Protein AF-A0A925M0Z6-F1 (afdb_monomer_lite)

Structure (mmCIF, N/CA/C/O backbone):
data_AF-A0A925M0Z6-F1
#
_entry.id   AF-A0A925M0Z6-F1
#
loop_
_atom_site.group_PDB
_atom_site.id
_atom_site.type_symbol
_atom_site.label_atom_id
_atom_site.label_alt_id
_atom_site.label_comp_id
_atom_site.label_asym_id
_atom_site.label_entity_id
_atom_site.label_seq_id
_atom_site.pdbx_PDB_ins_code
_atom_site.Cartn_x
_atom_site.Cartn_y
_atom_site.Cartn_z
_atom_site.occupancy
_atom_site.B_iso_or_equiv
_atom_site.auth_seq_id
_atom_site.auth_comp_id
_atom_site.auth_asym_id
_atom_site.auth_atom_id
_atom_site.pdbx_PDB_model_num
ATOM 1 N N . MET A 1 1 ? -8.861 -13.222 1.397 1.00 69.50 1 MET A N 1
ATOM 2 C CA . MET A 1 1 ? -9.037 -12.700 2.773 1.00 69.50 1 MET A CA 1
ATOM 3 C C . MET A 1 1 ? -7.694 -12.679 3.512 1.00 69.50 1 MET A C 1
ATOM 5 O O . MET A 1 1 ? -6.908 -13.596 3.320 1.00 69.50 1 MET A O 1
ATOM 9 N N . ILE A 1 2 ? -7.415 -11.657 4.331 1.00 80.75 2 ILE A N 1
ATOM 10 C CA . ILE A 1 2 ? -6.129 -11.448 5.047 1.00 80.75 2 ILE A CA 1
ATOM 11 C C . ILE A 1 2 ? -6.118 -12.039 6.473 1.00 80.75 2 ILE A C 1
ATOM 13 O O . ILE A 1 2 ? -5.752 -11.383 7.446 1.00 80.75 2 ILE A O 1
ATOM 17 N N . GLN A 1 3 ? -6.560 -13.289 6.610 1.00 81.50 3 GLN A N 1
ATOM 18 C CA . GLN A 1 3 ? -6.626 -13.973 7.907 1.00 81.50 3 GLN A CA 1
ATOM 19 C C . GLN A 1 3 ? -5.225 -14.274 8.478 1.00 81.50 3 GLN A C 1
ATOM 21 O O . GLN A 1 3 ? -4.309 -14.547 7.698 1.00 81.50 3 GLN A O 1
ATOM 26 N N . PRO A 1 4 ? -5.042 -14.247 9.818 1.00 85.06 4 PRO A N 1
ATOM 27 C CA . PRO A 1 4 ? -6.043 -13.978 10.866 1.00 85.06 4 PRO A CA 1
ATOM 28 C C . PRO A 1 4 ? -6.251 -12.486 11.209 1.00 85.06 4 PRO A C 1
ATOM 30 O O . PRO A 1 4 ? -7.050 -12.153 12.073 1.00 85.06 4 PRO A O 1
ATOM 33 N N . GLY A 1 5 ? -5.544 -11.5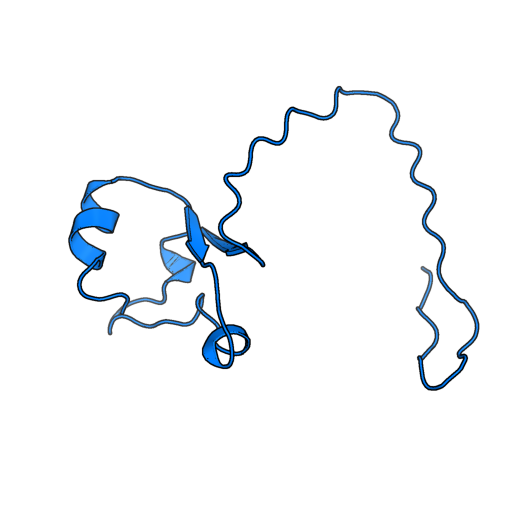57 10.559 1.00 85.38 5 GLY A N 1
ATOM 34 C CA . GLY A 1 5 ? -5.527 -10.137 10.953 1.00 85.38 5 GLY A CA 1
ATOM 35 C C . GLY A 1 5 ? -6.797 -9.331 10.643 1.00 85.38 5 GLY A C 1
ATOM 36 O O . GLY A 1 5 ? -6.853 -8.147 10.971 1.00 85.38 5 GLY A O 1
ATOM 37 N N . ALA A 1 6 ? -7.801 -9.933 10.001 1.00 85.25 6 ALA A N 1
ATOM 38 C CA . ALA A 1 6 ? -8.970 -9.219 9.489 1.00 85.2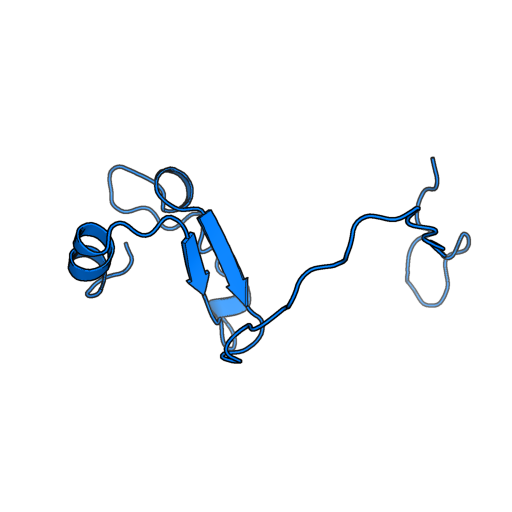5 6 ALA A CA 1
ATOM 39 C C . ALA A 1 6 ? -9.801 -8.543 10.594 1.00 85.25 6 ALA A C 1
ATOM 41 O O . ALA A 1 6 ? -10.215 -7.399 10.422 1.00 85.25 6 ALA A O 1
ATOM 42 N N . GLU A 1 7 ? -9.998 -9.202 11.740 1.00 87.06 7 GLU A N 1
ATOM 43 C CA . GLU A 1 7 ? -10.786 -8.645 12.851 1.00 87.06 7 GLU A CA 1
ATOM 44 C C . GLU A 1 7 ? -10.114 -7.418 13.473 1.00 87.06 7 GLU A C 1
ATOM 46 O O . GLU A 1 7 ? -10.755 -6.384 13.659 1.00 87.06 7 GLU A O 1
ATOM 51 N N . ALA A 1 8 ? -8.804 -7.494 13.722 1.00 88.06 8 ALA A N 1
ATOM 52 C CA . ALA A 1 8 ? -8.039 -6.373 14.263 1.00 88.06 8 ALA A CA 1
ATOM 53 C C . ALA A 1 8 ? -8.061 -5.165 13.311 1.00 88.06 8 ALA A C 1
ATOM 55 O O . ALA A 1 8 ? -8.206 -4.021 13.741 1.00 88.06 8 ALA A O 1
ATOM 56 N N . ILE A 1 9 ? -7.969 -5.418 12.003 1.00 87.62 9 ILE A N 1
ATOM 57 C CA . ILE A 1 9 ? -8.047 -4.380 10.972 1.00 87.62 9 ILE A CA 1
ATOM 58 C C . ILE A 1 9 ? -9.435 -3.732 10.954 1.00 87.62 9 ILE A C 1
ATOM 60 O O . ILE A 1 9 ? -9.522 -2.503 10.975 1.00 87.62 9 ILE A O 1
ATOM 64 N N . ALA A 1 10 ? -10.506 -4.527 10.990 1.00 85.62 10 ALA A N 1
ATOM 65 C CA . ALA A 1 10 ? -11.875 -4.022 11.040 1.00 85.62 10 ALA A CA 1
ATOM 66 C C . ALA A 1 10 ? -12.128 -3.135 12.276 1.00 85.62 10 ALA A C 1
ATOM 68 O O . ALA A 1 10 ? -12.754 -2.084 12.161 1.00 85.62 10 ALA A O 1
ATOM 69 N N . GLN A 1 11 ? -11.574 -3.506 13.434 1.00 88.94 11 GLN A N 1
ATOM 70 C CA . GLN A 1 11 ? -11.694 -2.744 14.686 1.00 88.94 11 GLN A CA 1
ATOM 71 C C . GLN A 1 11 ? -10.833 -1.470 14.721 1.00 88.94 11 GLN A C 1
ATOM 73 O O . GLN A 1 11 ? -11.103 -0.553 15.491 1.00 88.94 11 GLN A O 1
ATOM 78 N N . SER A 1 12 ? -9.788 -1.395 13.895 1.00 87.00 12 SER A N 1
ATOM 79 C CA . SER A 1 12 ? -8.818 -0.292 13.917 1.00 87.00 12 SER A CA 1
ATOM 80 C C . SER A 1 12 ? -9.247 0.966 13.146 1.00 87.00 12 SER A C 1
ATOM 82 O O . SER A 1 12 ? -8.538 1.971 13.186 1.00 87.00 12 SER A O 1
ATOM 84 N N . HIS A 1 13 ? -10.387 0.931 12.442 1.00 85.88 13 HIS A N 1
ATOM 85 C CA . HIS A 1 13 ? -10.932 2.053 11.655 1.00 85.88 13 HIS A CA 1
ATOM 86 C C . HIS A 1 13 ? -9.927 2.722 10.691 1.00 85.88 13 HIS A C 1
ATOM 88 O O . HIS A 1 13 ? -9.994 3.924 10.415 1.00 85.88 13 HIS A O 1
ATOM 94 N N . ILE A 1 14 ? -8.976 1.952 10.165 1.00 90.06 14 ILE A N 1
ATO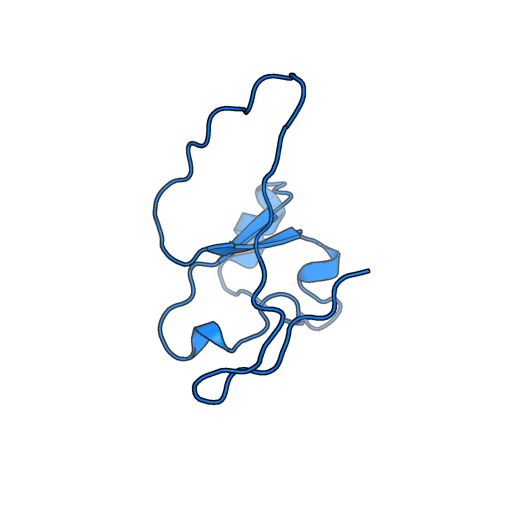M 95 C CA . ILE A 1 14 ? -7.958 2.450 9.239 1.00 90.06 14 ILE A CA 1
ATOM 96 C C . ILE A 1 14 ? -8.508 2.622 7.821 1.00 90.06 14 ILE A C 1
ATOM 98 O O . ILE A 1 14 ? -9.418 1.922 7.392 1.00 90.06 14 ILE A O 1
ATOM 102 N N . LYS A 1 15 ? -7.908 3.545 7.065 1.00 89.81 15 LYS A N 1
ATOM 103 C CA . LYS A 1 15 ? -8.300 3.848 5.675 1.00 89.81 15 LYS A CA 1
ATOM 104 C C . LYS A 1 15 ? -7.390 3.209 4.629 1.00 89.81 15 LYS A C 1
ATOM 106 O O . LYS A 1 15 ? -7.767 3.109 3.465 1.00 89.81 15 LYS A O 1
ATOM 111 N N . ALA A 1 16 ? -6.179 2.827 5.029 1.00 90.88 16 ALA A N 1
ATOM 112 C CA . ALA A 1 16 ? -5.158 2.327 4.123 1.00 90.88 16 ALA A CA 1
ATOM 113 C C . ALA A 1 16 ? -4.422 1.129 4.720 1.00 90.88 16 ALA A C 1
ATOM 115 O O . ALA A 1 16 ? -4.054 1.137 5.895 1.00 90.88 16 ALA A O 1
ATOM 116 N N . LEU A 1 17 ? -4.171 0.134 3.875 1.00 91.12 17 LEU A N 1
ATOM 117 C CA . LEU A 1 17 ? -3.362 -1.038 4.168 1.00 91.12 17 LEU A CA 1
ATOM 118 C C . LEU A 1 17 ? -2.060 -0.945 3.380 1.00 91.12 17 LEU A C 1
ATOM 120 O O . LEU A 1 17 ? -2.064 -0.885 2.148 1.00 91.12 17 LEU A O 1
ATOM 124 N N . VAL A 1 18 ? -0.940 -0.933 4.101 1.00 90.81 18 VAL A N 1
ATOM 125 C CA . VAL A 1 18 ? 0.397 -0.903 3.505 1.00 90.81 18 VAL A CA 1
ATOM 126 C C . VAL A 1 18 ? 0.974 -2.312 3.523 1.00 90.81 18 VAL A C 1
ATOM 128 O O . VAL A 1 18 ? 1.215 -2.877 4.587 1.00 90.81 18 VAL A O 1
ATOM 131 N N . PHE A 1 19 ? 1.234 -2.866 2.343 1.00 89.75 19 PHE A N 1
ATOM 132 C CA . PHE A 1 19 ? 1.856 -4.175 2.188 1.00 89.75 19 PHE A CA 1
ATOM 133 C C . PHE A 1 19 ? 3.337 -4.040 1.863 1.00 89.75 19 PHE A C 1
ATOM 135 O O . PHE A 1 19 ? 3.720 -3.337 0.928 1.00 89.75 19 PHE A O 1
ATOM 142 N N . VAL A 1 20 ? 4.168 -4.769 2.603 1.00 89.19 20 VAL A N 1
ATOM 143 C CA . VAL A 1 20 ? 5.585 -4.961 2.283 1.00 89.19 20 VAL A CA 1
ATOM 144 C C . VAL A 1 20 ? 5.739 -6.361 1.705 1.00 89.19 20 VAL A C 1
ATOM 146 O O . VAL A 1 20 ? 5.715 -7.350 2.434 1.00 89.19 20 VAL A O 1
ATOM 149 N N . LEU A 1 21 ? 5.848 -6.451 0.379 1.00 87.06 21 LEU A N 1
ATOM 150 C CA . LEU A 1 21 ? 5.847 -7.728 -0.337 1.00 87.06 21 LEU A CA 1
ATOM 151 C C . LEU A 1 21 ? 7.281 -8.206 -0.623 1.00 87.06 21 LEU A C 1
ATOM 153 O O . LEU A 1 21 ? 8.070 -7.536 -1.300 1.00 87.06 21 LEU A O 1
ATOM 157 N N . GLY A 1 22 ? 7.618 -9.390 -0.113 1.00 82.94 22 GLY A N 1
ATOM 158 C CA . GLY A 1 22 ? 8.882 -10.081 -0.378 1.00 82.94 22 GLY A CA 1
ATOM 159 C C . GLY A 1 22 ? 8.754 -11.135 -1.482 1.00 82.94 22 GLY A C 1
ATOM 160 O O . GLY A 1 22 ? 7.709 -11.767 -1.622 1.00 82.94 22 GLY A O 1
ATOM 161 N N . GLY A 1 23 ? 9.828 -11.344 -2.252 1.00 84.62 23 GLY A N 1
ATOM 162 C CA . GLY A 1 23 ? 9.940 -12.452 -3.212 1.00 84.62 23 GLY A CA 1
ATOM 163 C C . GLY A 1 23 ? 8.744 -12.580 -4.164 1.00 84.62 23 GLY A C 1
ATOM 164 O O . GLY A 1 23 ? 8.320 -11.599 -4.774 1.00 84.62 23 GLY A O 1
ATOM 165 N N . HIS A 1 24 ? 8.186 -13.790 -4.260 1.00 84.88 24 HIS A N 1
ATOM 166 C CA . HIS A 1 24 ? 7.060 -14.125 -5.142 1.00 84.88 24 HIS A CA 1
ATOM 167 C C . HIS A 1 24 ? 5.768 -13.356 -4.839 1.00 84.88 24 HIS A C 1
ATOM 169 O O . HIS A 1 24 ? 4.937 -13.191 -5.730 1.00 84.88 24 HIS A O 1
ATOM 175 N N . LEU A 1 25 ? 5.610 -12.830 -3.620 1.00 86.56 25 LEU A N 1
ATOM 176 C CA . LEU A 1 25 ? 4.428 -12.052 -3.254 1.00 86.56 25 LEU A CA 1
ATOM 177 C C . LEU A 1 25 ? 4.372 -10.713 -3.999 1.00 86.56 25 LEU A C 1
ATOM 179 O O . LEU A 1 25 ? 3.293 -10.152 -4.133 1.00 86.56 25 LEU A O 1
ATOM 183 N N . ARG A 1 26 ? 5.500 -10.216 -4.534 1.00 83.81 26 ARG A N 1
ATOM 184 C CA . ARG A 1 26 ? 5.554 -8.953 -5.297 1.00 83.81 26 ARG A CA 1
ATOM 185 C C . ARG A 1 26 ? 4.676 -8.942 -6.546 1.00 83.81 26 ARG A C 1
ATOM 187 O O . ARG A 1 26 ? 4.311 -7.865 -7.000 1.00 83.81 26 ARG A O 1
ATOM 194 N N . ASN A 1 27 ? 4.336 -10.115 -7.072 1.00 86.56 27 ASN A N 1
ATOM 195 C CA . ASN A 1 27 ? 3.486 -10.252 -8.252 1.00 86.56 27 ASN A CA 1
ATOM 196 C C . ASN A 1 27 ? 2.017 -10.520 -7.897 1.00 86.56 27 ASN A C 1
ATOM 198 O O . ASN A 1 27 ? 1.205 -10.733 -8.793 1.00 86.56 27 ASN A O 1
ATOM 202 N N . ILE A 1 28 ? 1.667 -10.538 -6.607 1.00 89.94 28 ILE A N 1
ATOM 203 C CA . ILE A 1 28 ? 0.295 -10.770 -6.167 1.00 89.94 28 ILE A CA 1
ATOM 204 C C . ILE A 1 28 ? -0.443 -9.427 -6.113 1.00 89.94 28 ILE A C 1
ATOM 206 O O . ILE A 1 28 ? -0.015 -8.520 -5.392 1.00 89.94 28 ILE A O 1
ATOM 210 N N . PRO A 1 29 ? -1.571 -9.282 -6.829 1.00 90.94 29 PRO A N 1
ATOM 211 C CA . PRO A 1 29 ? -2.388 -8.081 -6.755 1.00 90.94 29 PRO A CA 1
ATOM 212 C C . PRO A 1 29 ? -3.139 -8.049 -5.416 1.00 90.94 29 PRO A C 1
ATOM 214 O O . PRO A 1 29 ? -4.264 -8.532 -5.314 1.00 90.94 29 PRO A O 1
ATOM 217 N N . MET A 1 30 ? -2.524 -7.477 -4.374 1.00 92.19 30 MET A N 1
ATOM 218 C CA . MET A 1 30 ? -3.115 -7.431 -3.023 1.00 92.19 30 MET A CA 1
ATOM 219 C C . MET A 1 30 ? -4.478 -6.724 -2.981 1.00 92.19 30 MET A C 1
ATOM 221 O O . MET A 1 30 ? -5.317 -7.052 -2.149 1.00 92.19 30 MET A O 1
ATOM 225 N N . SER A 1 31 ? -4.726 -5.795 -3.905 1.00 92.44 31 SER A N 1
ATOM 226 C CA . SER A 1 31 ? -6.028 -5.145 -4.089 1.00 92.44 31 SER A CA 1
ATOM 227 C C . SER A 1 31 ? -7.146 -6.116 -4.473 1.00 92.44 31 SER A C 1
ATOM 229 O O . SER A 1 31 ? -8.288 -5.905 -4.080 1.00 92.44 31 SER A O 1
ATOM 231 N N . ALA A 1 32 ? -6.818 -7.190 -5.191 1.00 93.56 32 ALA A N 1
ATOM 232 C CA . ALA A 1 32 ? -7.767 -8.179 -5.691 1.00 93.56 32 ALA A CA 1
ATOM 233 C C . ALA A 1 32 ? -7.991 -9.350 -4.720 1.00 93.56 32 ALA A C 1
ATOM 235 O O . ALA A 1 32 ? -8.616 -10.347 -5.084 1.00 93.56 32 ALA A O 1
ATOM 236 N N . LEU A 1 33 ? -7.492 -9.264 -3.483 1.00 91.62 33 LEU A N 1
ATOM 237 C CA . LEU A 1 33 ? -7.803 -10.271 -2.476 1.00 91.62 33 LEU A CA 1
ATOM 238 C C . LEU A 1 33 ? -9.293 -10.211 -2.135 1.00 91.62 33 LEU A C 1
ATOM 240 O O . LEU A 1 33 ? -9.753 -9.246 -1.531 1.00 91.62 33 LEU A O 1
ATOM 244 N N . TYR A 1 34 ? -10.011 -11.266 -2.507 1.00 91.31 34 TYR A N 1
ATOM 245 C CA . TYR A 1 34 ? -11.440 -11.427 -2.259 1.00 91.31 34 TYR A CA 1
ATOM 246 C C . TYR A 1 34 ? -11.686 -12.116 -0.912 1.00 91.31 34 TYR A C 1
ATOM 248 O O . TYR A 1 34 ? -10.924 -13.010 -0.514 1.00 91.31 34 TYR A O 1
ATOM 256 N N . ASP A 1 35 ? -12.712 -11.693 -0.181 1.00 86.31 35 ASP A N 1
ATOM 257 C CA . ASP A 1 35 ? -13.126 -12.299 1.092 1.00 86.31 35 ASP A CA 1
ATOM 258 C C . ASP A 1 35 ? -14.358 -13.212 0.983 1.00 86.31 35 ASP A C 1
ATOM 260 O O . ASP A 1 35 ? -14.735 -13.839 1.968 1.00 86.31 35 ASP A O 1
ATOM 264 N N . GLY A 1 36 ? -14.926 -13.352 -0.217 1.00 89.19 36 GLY A N 1
ATOM 265 C CA . GLY A 1 36 ? -16.170 -14.089 -0.456 1.00 89.19 36 GLY A CA 1
ATOM 266 C C . GLY A 1 36 ? -17.360 -13.178 -0.753 1.00 89.19 36 GLY A C 1
ATOM 267 O O . GLY A 1 36 ? -18.334 -13.641 -1.340 1.00 89.19 36 GLY A O 1
ATOM 268 N N . HIS A 1 37 ? -17.254 -11.891 -0.422 1.00 90.62 37 HIS A N 1
ATOM 269 C CA . HIS A 1 37 ? -18.256 -10.871 -0.719 1.00 90.62 37 HIS A CA 1
ATOM 270 C C . HIS A 1 37 ? -17.647 -9.683 -1.458 1.00 90.62 37 HIS A C 1
ATOM 272 O O . HIS A 1 37 ? -18.209 -9.233 -2.457 1.00 90.62 37 HIS A O 1
ATOM 278 N N . HIS A 1 38 ? -16.467 -9.249 -1.025 1.00 91.25 38 HIS A N 1
ATOM 279 C CA . HIS A 1 38 ? -15.816 -8.029 -1.455 1.00 91.25 38 HIS A CA 1
ATOM 280 C C . HIS A 1 38 ? -14.313 -8.195 -1.693 1.00 91.25 38 HIS A C 1
ATOM 282 O O . HIS A 1 38 ? -13.631 -9.054 -1.126 1.00 91.25 38 HIS A O 1
ATOM 288 N N . TYR A 1 39 ? -13.777 -7.346 -2.563 1.00 93.00 39 TYR A N 1
ATOM 289 C CA . TYR A 1 39 ? -12.348 -7.183 -2.779 1.00 93.00 39 TYR A CA 1
ATOM 290 C C . TYR A 1 39 ? -11.761 -6.197 -1.773 1.00 93.00 39 TYR A C 1
ATOM 292 O O . TYR A 1 39 ? -12.399 -5.227 -1.359 1.00 93.00 39 TYR A O 1
ATOM 300 N N . LEU A 1 40 ? -10.489 -6.395 -1.426 1.00 91.88 40 LEU A N 1
ATOM 301 C CA . LEU A 1 40 ? -9.797 -5.547 -0.459 1.00 91.88 40 LEU A CA 1
ATOM 302 C C . LEU A 1 40 ? -9.805 -4.059 -0.853 1.00 91.88 40 LEU A C 1
ATOM 304 O O . LEU A 1 40 ? -9.935 -3.193 0.012 1.00 91.88 40 LEU A O 1
ATOM 308 N N . SER A 1 41 ? -9.713 -3.759 -2.153 1.00 91.38 41 SER A N 1
ATOM 309 C CA . SER A 1 41 ? -9.763 -2.387 -2.673 1.00 91.38 41 SER A CA 1
ATOM 310 C C . SER A 1 41 ? -11.114 -1.691 -2.522 1.00 91.38 41 SER A C 1
ATOM 312 O O . SER A 1 41 ? -11.165 -0.470 -2.625 1.00 91.38 41 SER A O 1
ATOM 314 N N . GLU A 1 42 ? -12.204 -2.430 -2.306 1.00 92.44 42 GLU A N 1
ATOM 315 C CA . GLU A 1 42 ? -13.530 -1.833 -2.095 1.00 92.44 42 GLU A CA 1
ATOM 316 C C . GLU A 1 42 ? -13.645 -1.188 -0.707 1.00 92.44 42 GLU A C 1
ATOM 318 O O . GLU A 1 42 ? -14.435 -0.269 -0.518 1.00 92.44 42 GLU A O 1
ATOM 323 N N . HIS A 1 43 ? -12.826 -1.637 0.249 1.00 90.62 43 HIS A N 1
ATOM 324 C CA . HIS A 1 43 ? -12.889 -1.209 1.648 1.00 90.62 43 HIS A CA 1
ATOM 325 C C . HIS A 1 43 ? -11.679 -0.376 2.080 1.00 90.62 43 HIS A C 1
ATOM 327 O O . HIS A 1 43 ? -11.800 0.478 2.958 1.00 90.62 43 HIS A O 1
ATOM 333 N N . TYR A 1 44 ? -10.511 -0.602 1.471 1.00 91.69 44 TYR A N 1
ATOM 334 C CA . TYR A 1 44 ? -9.259 0.020 1.891 1.00 91.69 44 TYR A CA 1
ATOM 335 C C . TYR A 1 44 ? -8.441 0.525 0.705 1.00 91.69 44 TYR A C 1
ATOM 337 O O . TYR A 1 44 ? -8.328 -0.132 -0.330 1.00 91.69 44 TYR A O 1
ATOM 345 N N . ALA A 1 45 ? -7.757 1.655 0.896 1.00 91.44 45 ALA A N 1
ATOM 346 C CA . ALA A 1 45 ? -6.671 2.038 0.005 1.00 91.44 45 ALA A CA 1
ATOM 347 C C . ALA A 1 45 ? -5.509 1.044 0.166 1.00 91.44 45 ALA A C 1
ATOM 349 O O . ALA A 1 45 ? -4.989 0.858 1.266 1.00 91.44 45 ALA A O 1
ATOM 350 N N . VAL A 1 46 ? -5.086 0.405 -0.923 1.00 91.12 46 VAL A N 1
ATOM 351 C CA . VAL A 1 46 ? -3.995 -0.579 -0.903 1.00 91.12 46 VAL A CA 1
ATOM 352 C C . VAL A 1 46 ? -2.713 0.068 -1.408 1.00 91.12 46 VAL A C 1
ATOM 354 O O . VAL A 1 46 ? -2.639 0.515 -2.550 1.00 91.12 46 VAL A O 1
ATOM 357 N N . VAL A 1 47 ? -1.691 0.106 -0.554 1.00 89.75 47 VAL A N 1
ATOM 358 C CA . VAL A 1 47 ? -0.389 0.712 -0.850 1.00 89.75 47 VAL A CA 1
ATOM 359 C C . VAL A 1 47 ? 0.687 -0.364 -0.812 1.00 89.75 47 VAL A C 1
ATOM 361 O O . VAL A 1 47 ? 0.767 -1.146 0.134 1.00 89.75 47 VAL A O 1
ATOM 364 N N . LEU A 1 48 ? 1.546 -0.387 -1.827 1.00 87.56 48 LEU A N 1
ATOM 365 C CA . LEU A 1 48 ? 2.702 -1.275 -1.870 1.00 87.56 48 LEU A CA 1
ATOM 366 C C . LEU A 1 48 ? 3.948 -0.507 -1.442 1.00 87.56 48 LEU A C 1
ATOM 368 O O . LEU A 1 48 ? 4.329 0.473 -2.079 1.00 87.56 48 LEU A O 1
ATOM 372 N N . SER A 1 49 ? 4.595 -0.968 -0.375 1.00 82.81 49 SER A N 1
ATOM 373 C CA . SER A 1 49 ? 5.897 -0.460 0.033 1.00 82.81 49 SER A CA 1
ATOM 374 C C . SER A 1 49 ? 7.000 -1.442 -0.368 1.00 82.81 49 SER A C 1
ATOM 376 O O . SER A 1 49 ? 6.903 -2.637 -0.073 1.00 82.81 49 SER A O 1
ATOM 378 N N . PRO A 1 50 ? 8.096 -0.970 -0.987 1.00 73.88 50 PRO A N 1
ATOM 379 C CA . PRO A 1 50 ? 9.226 -1.826 -1.330 1.00 73.88 50 PRO A CA 1
ATOM 380 C C . PRO A 1 50 ? 9.989 -2.351 -0.098 1.00 73.88 50 PRO A C 1
ATOM 382 O O . PRO A 1 50 ? 10.742 -3.316 -0.226 1.00 73.88 50 PRO A O 1
ATOM 385 N N . SER A 1 51 ? 9.825 -1.736 1.084 1.00 72.94 51 SER A N 1
ATOM 386 C CA . SER A 1 51 ? 10.481 -2.160 2.333 1.00 72.94 51 SER A CA 1
ATOM 387 C C . SER A 1 51 ? 9.741 -1.679 3.592 1.00 72.94 51 SER A C 1
ATOM 389 O O . SER A 1 51 ? 9.005 -0.694 3.549 1.00 72.94 51 SER A O 1
ATOM 391 N N . LEU A 1 52 ? 9.966 -2.335 4.735 1.00 65.56 52 LEU A N 1
ATOM 392 C CA . LEU A 1 52 ? 9.437 -1.930 6.046 1.00 65.56 52 LEU A CA 1
ATOM 393 C C . LEU A 1 52 ? 10.287 -0.797 6.654 1.00 65.56 52 LEU A C 1
ATOM 395 O O . LEU A 1 52 ? 10.870 -0.935 7.724 1.00 65.56 52 LEU A O 1
ATOM 399 N N . ARG A 1 53 ? 10.430 0.321 5.938 1.00 63.62 53 ARG A N 1
ATOM 400 C CA . ARG A 1 53 ? 10.977 1.556 6.511 1.00 63.62 53 ARG A CA 1
ATOM 401 C C . ARG A 1 53 ? 9.799 2.442 6.889 1.00 63.62 53 ARG A C 1
ATOM 403 O O . ARG A 1 53 ? 8.974 2.754 6.037 1.00 63.62 53 ARG A O 1
ATOM 410 N N . LEU A 1 54 ? 9.699 2.795 8.170 1.00 59.00 54 LEU A N 1
ATOM 411 C CA . LEU A 1 54 ? 8.637 3.652 8.691 1.00 59.00 54 LEU A CA 1
ATOM 412 C C . LEU A 1 54 ? 8.686 5.003 7.952 1.00 59.00 54 LEU A C 1
ATOM 414 O O . LEU A 1 54 ? 9.677 5.729 8.043 1.00 59.00 54 LEU A O 1
ATOM 418 N N . PHE A 1 55 ? 7.658 5.303 7.159 1.00 61.66 55 PHE A N 1
ATOM 419 C CA . PHE A 1 55 ? 7.585 6.535 6.378 1.00 61.66 55 PHE A CA 1
ATOM 420 C C . PHE A 1 55 ? 7.445 7.731 7.323 1.00 61.66 55 PHE A C 1
ATOM 422 O O . PHE A 1 55 ? 6.466 7.823 8.054 1.00 61.66 55 PHE A O 1
ATOM 429 N N . ASN A 1 56 ? 8.383 8.676 7.269 1.00 60.25 56 ASN A N 1
ATOM 430 C CA . ASN A 1 56 ? 8.170 10.010 7.830 1.00 60.25 56 ASN A CA 1
ATOM 431 C C . 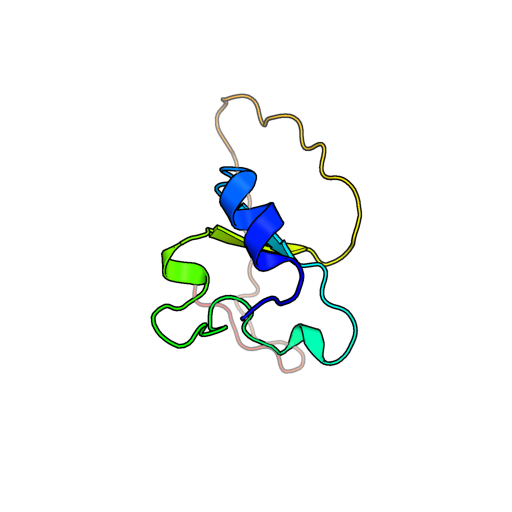ASN A 1 56 ? 8.439 11.114 6.786 1.00 60.25 56 ASN A C 1
ATOM 433 O O . ASN A 1 56 ? 9.362 11.911 6.974 1.00 60.25 56 ASN A O 1
ATOM 437 N N . PRO A 1 57 ? 7.722 11.163 5.641 1.00 64.50 57 PRO A N 1
ATOM 438 C CA . PRO A 1 57 ? 7.900 12.252 4.694 1.00 64.50 57 PRO A CA 1
ATOM 439 C C . PRO A 1 57 ? 7.172 13.506 5.190 1.00 64.50 57 PRO A C 1
ATOM 441 O O . PRO A 1 57 ? 5.944 13.587 5.204 1.00 64.50 57 PRO A O 1
ATOM 444 N N . LYS A 1 58 ? 7.966 14.499 5.594 1.00 65.12 58 LYS A N 1
ATOM 445 C CA . LYS A 1 58 ? 7.511 15.864 5.869 1.00 65.12 58 LYS A CA 1
ATOM 446 C C . LYS A 1 58 ? 7.160 16.598 4.561 1.00 65.12 58 LYS A C 1
ATOM 448 O O . LYS A 1 58 ? 7.727 16.283 3.516 1.00 65.12 58 LYS A O 1
ATOM 453 N N . PRO A 1 59 ? 6.241 17.573 4.618 1.00 67.12 59 PRO A N 1
ATOM 454 C CA . PRO A 1 59 ? 5.567 18.107 3.441 1.00 67.12 59 PRO A CA 1
ATOM 455 C C . PRO A 1 59 ? 6.472 18.929 2.519 1.00 67.12 59 PRO A C 1
ATOM 457 O O . PRO A 1 59 ? 7.363 19.652 2.970 1.00 67.12 59 PRO A O 1
ATOM 460 N N . LEU A 1 60 ? 6.150 18.884 1.223 1.00 66.69 60 LEU A N 1
ATOM 461 C CA . LEU A 1 60 ? 6.552 19.915 0.271 1.00 66.69 60 LEU A CA 1
ATOM 462 C C . LEU A 1 60 ? 5.716 21.169 0.539 1.00 66.69 60 LEU A C 1
ATOM 464 O O . LEU A 1 60 ? 4.487 21.122 0.556 1.00 66.69 60 LEU A O 1
ATOM 468 N N . GLN A 1 61 ? 6.399 22.282 0.783 1.00 73.81 61 GLN A N 1
ATOM 469 C CA . GLN A 1 61 ? 5.767 23.575 1.019 1.00 73.81 61 GLN A CA 1
ATOM 470 C C . GLN A 1 61 ? 5.223 24.143 -0.302 1.00 73.81 61 GLN A C 1
ATOM 472 O O . GLN A 1 61 ? 5.870 23.983 -1.341 1.00 73.81 61 GLN A O 1
ATOM 477 N N . PRO A 1 62 ? 4.054 24.804 -0.291 1.00 64.12 62 PRO A N 1
ATOM 478 C CA . PRO A 1 62 ? 3.474 25.384 -1.491 1.00 64.12 62 PRO A CA 1
ATOM 479 C C . PRO A 1 62 ? 4.368 26.495 -2.056 1.00 64.12 62 PRO A C 1
ATOM 481 O O . PRO A 1 62 ? 4.657 27.495 -1.404 1.00 64.12 62 PRO A O 1
ATOM 484 N N . GLY A 1 63 ? 4.782 26.301 -3.304 1.00 71.44 63 GLY A N 1
ATOM 485 C CA . GLY A 1 63 ? 5.532 27.235 -4.134 1.00 71.44 63 GLY A CA 1
ATOM 486 C C . GLY A 1 63 ? 5.402 26.812 -5.599 1.00 71.44 63 GLY A C 1
ATOM 487 O O . GLY A 1 63 ? 4.867 25.739 -5.886 1.00 71.44 63 GLY A O 1
ATOM 488 N N . LYS A 1 64 ? 5.863 27.637 -6.549 1.00 73.44 64 LYS A N 1
ATOM 489 C CA . LYS A 1 64 ? 5.896 27.232 -7.964 1.00 73.44 64 LYS A CA 1
ATOM 490 C C . LYS A 1 64 ? 6.783 25.992 -8.114 1.00 73.44 64 LYS A C 1
ATOM 492 O O . LYS A 1 64 ? 8.002 26.075 -7.989 1.00 73.44 64 LYS A O 1
ATOM 497 N N . LEU A 1 65 ? 6.152 24.851 -8.373 1.00 69.56 65 LEU A N 1
ATOM 498 C CA . LEU A 1 65 ? 6.825 23.604 -8.707 1.00 69.56 65 LEU A CA 1
ATOM 499 C C . LEU A 1 65 ? 7.348 23.706 -10.139 1.00 69.56 65 LEU A C 1
ATOM 501 O O . LEU A 1 65 ? 6.601 23.546 -11.100 1.00 69.56 65 LEU A O 1
ATOM 505 N N . ASN A 1 66 ? 8.643 23.976 -10.269 1.00 72.62 66 ASN A N 1
ATOM 506 C CA . ASN A 1 66 ? 9.352 23.831 -11.532 1.00 72.62 66 ASN A CA 1
ATOM 507 C C . ASN A 1 66 ? 9.876 22.393 -11.602 1.00 72.62 66 ASN A C 1
ATOM 509 O O . ASN A 1 66 ? 10.881 22.064 -10.973 1.00 72.62 66 ASN A O 1
ATOM 513 N N . ALA A 1 67 ? 9.168 21.526 -12.321 1.00 71.31 67 ALA A N 1
ATOM 514 C CA . ALA A 1 67 ? 9.605 20.160 -12.579 1.00 71.31 67 ALA A CA 1
ATOM 515 C C . ALA A 1 67 ? 10.257 20.079 -13.966 1.00 71.31 67 ALA A C 1
ATOM 517 O O . ALA A 1 67 ? 9.665 20.509 -14.954 1.00 71.31 67 ALA A O 1
ATOM 518 N N . LEU A 1 68 ? 11.464 19.513 -14.045 1.00 67.81 68 LEU A N 1
ATOM 519 C CA . LEU A 1 68 ? 12.105 19.155 -15.309 1.00 67.81 68 LEU A CA 1
ATOM 520 C C . LEU A 1 68 ? 11.897 17.656 -15.546 1.00 67.81 68 LEU A C 1
ATOM 522 O O . LEU A 1 68 ? 12.569 16.827 -14.935 1.00 67.81 68 LEU A O 1
ATOM 526 N N . ALA A 1 69 ? 10.954 17.310 -16.418 1.00 71.94 69 ALA A N 1
ATOM 527 C CA . ALA A 1 69 ? 10.799 15.949 -16.912 1.00 71.94 69 ALA A CA 1
ATOM 528 C C . ALA A 1 69 ? 11.689 15.768 -18.150 1.00 71.94 69 ALA A C 1
ATOM 530 O O . ALA A 1 69 ? 11.515 16.468 -19.144 1.00 71.94 69 ALA A O 1
ATOM 531 N N . VAL A 1 70 ? 12.645 14.837 -18.094 1.00 69.62 70 VAL A N 1
ATOM 532 C CA . VAL A 1 70 ? 13.438 14.416 -19.259 1.00 69.62 70 VAL A CA 1
ATOM 533 C C . VAL A 1 70 ? 13.047 12.994 -19.645 1.00 69.62 70 VAL A C 1
ATOM 535 O O . VAL A 1 70 ? 13.041 12.090 -18.812 1.00 69.62 70 VAL A O 1
ATOM 538 N N . GLY A 1 71 ? 12.708 12.797 -20.915 1.00 64.56 71 GLY A N 1
ATOM 539 C CA . GLY A 1 71 ? 12.469 11.491 -21.521 1.00 64.56 71 GLY A CA 1
ATOM 540 C C . GLY A 1 71 ? 13.408 11.298 -22.706 1.00 64.56 71 GLY A C 1
ATOM 541 O O . GLY A 1 71 ? 13.787 12.263 -23.369 1.00 64.56 71 GLY A O 1
ATOM 542 N N . LEU A 1 72 ? 13.808 10.056 -22.976 1.00 59.75 72 LEU A N 1
ATOM 543 C CA . LEU A 1 72 ? 14.522 9.745 -24.210 1.00 59.75 72 LEU A CA 1
ATOM 544 C C . LEU A 1 72 ? 13.517 9.707 -25.366 1.00 59.75 72 LEU A C 1
ATOM 546 O O . LEU A 1 72 ? 12.676 8.808 -25.440 1.00 59.75 72 LEU A O 1
ATOM 550 N N . ASP A 1 73 ? 13.646 10.660 -26.287 1.00 58.94 73 ASP A N 1
ATOM 551 C CA . ASP A 1 73 ? 12.905 10.654 -27.551 1.00 58.94 73 ASP A CA 1
ATOM 552 C C . ASP A 1 73 ? 13.430 9.578 -28.519 1.00 58.94 73 ASP A C 1
ATOM 554 O O . ASP A 1 73 ? 12.790 9.250 -29.504 1.00 58.94 73 ASP A O 1
ATOM 558 N N . GLN A 1 74 ? 14.579 8.943 -28.277 1.00 59.31 74 GLN A N 1
ATOM 559 C CA . GLN A 1 74 ? 15.051 7.857 -29.142 1.00 59.31 74 GLN A CA 1
ATOM 560 C C . GLN A 1 74 ? 15.283 6.570 -28.369 1.00 59.31 7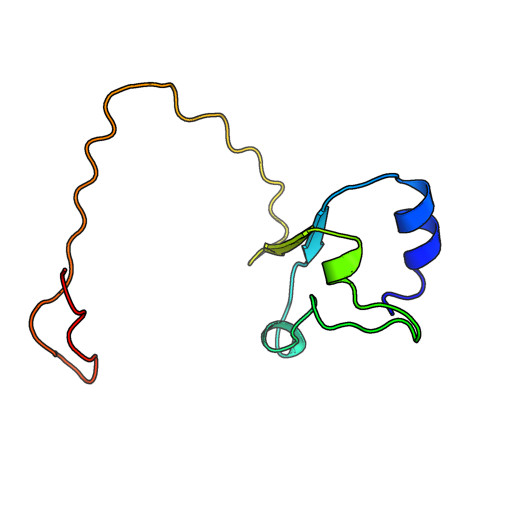4 GLN A C 1
ATOM 562 O O . GLN A 1 74 ? 15.907 6.557 -27.310 1.00 59.31 74 GLN A O 1
ATOM 567 N N . ALA A 1 75 ? 14.776 5.475 -28.935 1.00 65.44 75 ALA A N 1
ATOM 568 C CA . ALA A 1 75 ? 15.003 4.136 -28.425 1.00 65.44 75 ALA A CA 1
ATOM 569 C C . ALA A 1 75 ? 16.508 3.829 -28.425 1.00 65.44 75 ALA A C 1
ATOM 571 O O . ALA A 1 75 ? 17.176 3.977 -29.449 1.00 65.44 75 ALA A O 1
ATOM 572 N N . ARG A 1 76 ? 17.046 3.382 -27.287 1.00 63.81 76 ARG A N 1
ATOM 573 C CA . ARG A 1 76 ? 18.416 2.863 -27.176 1.00 63.81 76 ARG A CA 1
ATOM 574 C C . ARG A 1 76 ? 18.418 1.607 -26.312 1.00 63.81 76 ARG A C 1
ATOM 576 O O . ARG A 1 76 ? 17.671 1.522 -25.344 1.00 63.81 76 ARG A O 1
ATOM 583 N N . HIS A 1 77 ? 19.249 0.633 -26.687 1.00 59.78 77 HIS A N 1
ATOM 584 C CA . HIS A 1 77 ? 19.476 -0.614 -25.940 1.00 59.78 77 HIS A CA 1
ATOM 585 C C . HIS A 1 77 ? 18.194 -1.394 -25.573 1.00 59.78 77 HIS A C 1
ATOM 587 O O . HIS A 1 77 ? 18.051 -1.862 -24.450 1.00 59.78 77 HIS A O 1
ATOM 593 N N . GLY A 1 78 ? 17.248 -1.524 -26.511 1.00 64.94 78 GLY A N 1
ATOM 594 C CA . GLY A 1 78 ? 1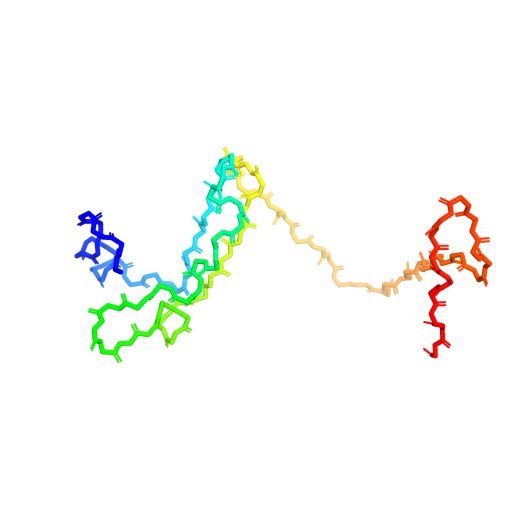6.023 -2.320 -26.318 1.00 64.94 78 GLY A CA 1
ATOM 595 C C . GLY A 1 78 ? 14.872 -1.604 -25.599 1.00 64.94 78 GLY A C 1
ATOM 596 O O . GLY A 1 78 ? 13.788 -2.170 -25.485 1.00 64.94 78 GLY A O 1
ATOM 597 N N . PHE A 1 79 ? 15.055 -0.353 -25.171 1.00 63.16 79 PHE A N 1
ATOM 598 C CA . PHE A 1 79 ? 13.986 0.459 -24.585 1.00 63.16 79 PHE A CA 1
ATOM 599 C C . PHE A 1 79 ? 13.267 1.275 -25.662 1.00 63.16 79 PHE A C 1
ATOM 601 O O . PHE A 1 79 ? 13.910 1.950 -26.467 1.00 63.16 79 PHE A O 1
ATOM 608 N N . ARG A 1 80 ? 11.929 1.223 -25.690 1.00 59.28 80 ARG A N 1
ATOM 609 C CA . ARG A 1 80 ? 11.108 1.975 -26.652 1.00 59.28 80 ARG A CA 1
ATOM 610 C C . ARG A 1 80 ? 11.021 3.455 -26.253 1.00 59.28 80 ARG A C 1
ATOM 612 O O . ARG A 1 80 ? 10.981 3.772 -25.068 1.00 59.28 80 ARG A O 1
ATOM 619 N N . ARG A 1 81 ? 10.953 4.340 -27.254 1.00 59.81 81 ARG A N 1
ATOM 620 C CA . ARG A 1 81 ? 10.712 5.785 -27.097 1.00 59.81 81 ARG A CA 1
ATOM 621 C C . ARG A 1 81 ? 9.476 6.050 -26.231 1.00 59.81 81 ARG A C 1
ATOM 623 O O . ARG A 1 81 ? 8.442 5.405 -26.426 1.00 59.81 81 ARG A O 1
ATOM 630 N N . LEU A 1 82 ? 9.581 7.028 -25.335 1.00 66.19 82 LEU A N 1
ATOM 631 C CA . LEU A 1 82 ? 8.449 7.549 -24.572 1.00 66.19 82 LEU A CA 1
ATOM 632 C C . LEU A 1 82 ? 7.682 8.576 -25.427 1.00 66.19 82 LEU A C 1
ATOM 634 O O . LEU A 1 82 ? 8.316 9.494 -25.945 1.00 66.19 82 LEU A O 1
ATOM 638 N N . PRO A 1 83 ? 6.355 8.443 -25.612 1.00 61.31 83 PRO A N 1
ATOM 639 C CA . PRO A 1 83 ? 5.574 9.468 -26.293 1.00 61.31 83 PRO A CA 1
ATOM 640 C C . PRO A 1 83 ? 5.509 10.726 -25.421 1.00 61.31 83 PRO A C 1
ATOM 642 O O . PRO A 1 83 ? 5.120 10.653 -24.256 1.00 61.31 83 PRO A O 1
ATOM 645 N N . ILE A 1 84 ? 5.891 11.867 -25.992 1.00 55.25 84 ILE A N 1
ATOM 646 C CA . ILE A 1 84 ? 5.624 13.183 -25.412 1.00 55.25 84 ILE A CA 1
ATOM 647 C C . ILE A 1 84 ? 4.333 13.723 -26.047 1.00 55.25 84 ILE A C 1
ATOM 649 O O . ILE A 1 84 ? 4.179 13.701 -27.268 1.00 55.25 84 ILE A O 1
ATOM 653 N N . THR A 1 85 ? 3.369 14.145 -25.237 1.00 52.62 85 THR A N 1
ATOM 654 C CA . THR A 1 85 ? 2.245 15.001 -25.645 1.00 52.62 85 THR A CA 1
ATOM 655 C C . THR A 1 85 ? 2.097 16.073 -24.588 1.00 52.62 85 THR A C 1
ATOM 657 O O . THR A 1 85 ? 2.229 15.714 -23.396 1.00 52.62 85 THR A O 1
#

pLDDT: mean 78.34, std 12.37, range [52.62, 93.56]

Radius of gyration: 19.03 Å; chains: 1; bounding box: 38×41×44 Å

Foldseek 3Di:
DPPPCPVVVVVVPDAADEDADDDPRVPPPQQQDDPPPDGPVVRHHYHYDPDPDPDDDDDDDDDPDDDDDDFDCDDDDPDDGDDDD

Sequence (85 aa):
MIQPGAEAIAQSHIKALVFVLGGHLRNIPMSALYDGHHYLSEHYAVVLSPSLRLFNPKPLQPGKLNALAVGLDQARHGFRRLPIT

Secondary structure (DSSP, 8-state):
--TTTHHHHHHTT-SEEEEE--GGGGGS-GGG-B-SS-BHHHHSEEEEESS------PPPPSS---------SS-BTTBPPPPP-

=== Feature glossary ===
The record interleaves many kinds of information about one protein. Here is each kind framed as the question it answers.

Q: What does the local fold look like, residue by residue?
A: The Foldseek 3Di string encodes local tertiary geometry as a 20-letter alphabet — one character per residue — derived from the relative positions of nearby Cα atoms. Unlike the amino-acid sequence, 3Di is a direct function of the 3D structure, so two proteins with the same fold have similar 3Di strings even at low sequence identity.

Q: Which residues are in helices, strands, or loops?
A: The SS8 string is DSSP's per-residue secondary-structure call. α-helix (H) means an i→i+4 H-bond ladder; β-strand (E) means the residue participates in a β-sheet; 3₁₀ (G) and π (I) are tighter and wider helices; T/S are turns/bends; '-' is loop.

Q: How big and how compact is the whole molecule?
A: Radius of gyration (Rg) is the root-mean-square distance of Cα atoms from their centroid — a single number for overall size and compactness. A globular domain of N residues has Rg ≈ 2.2·N^0.38 Å; an extended or disordered chain has a much larger Rg. The Cα contact count is the number of residue pairs whose Cα atoms are within 8 Å and are more than four positions apart in sequence — a standard proxy for tertiary packing density. The bounding box is the smallest axis-aligned box enclosing all Cα atoms.

Q: Where is each backbone atom in 3D?
A: Structure coordinates are given as an mmCIF _atom_site loop: one row per atom with element, residue name, chain id, sequence number, and x/y/z position in Å. Only the four main-chain atoms per residue are included here; side chains are omitted to keep the record compact.

Q: What is the amino-acid chain?
A: Primary structure: the covalent order of the twenty standard amino acids along the backbone. Two proteins with the same sequence will (almost always) fold to the same structure; two with 30% identity often share a fold but not the details.

Q: What if only a Cα trace is available?
A: Three-state secondary structure (P-SEA) collapses the eight DSSP classes into helix (a), strand (b), and coil (c). P-SEA assigns these from Cα geometry alone — distances and angles — without requiring backbone oxygens, so it works on any Cα trace.

Q: What family and function is it annotated with?
A: Database cross-references. InterPro integrates a dozen domain/family signature databases into unified entries with residue-range hits. GO terms attach function/process/location labels with evidence codes. CATH codes position the fold in a four-level structural taxonomy. Organism is the NCBI-taxonomy species name.

Q: How confident is the AlphaFold model at each residue?
A: pLDDT is the predicted lDDT-Cα score: AlphaFold's confidence that the local environment of each residue (all inter-atomic distances within 15 Å) is correctly placed. It is a per-residue number between 0 and 100, with higher meaning more reliable.

Q: How mobile is each atom in the crystal?
A: B-factor (Debye–Waller factor) reflects atomic displacement in the crystal lattice. It is an experimental observable (units Å²), not a prediction; low values mean the atom is pinned down, high values mean it moves or is heterogeneous across the crystal.

Q: Which residues are buried vs exposed?
A: SASA measures how much of the protein is reachable by solvent. It is computed by rolling a water-sized probe over the atomic surface and summing the exposed area (Å²). Per-residue SASA distinguishes core (buried, low SASA) from surface (exposed, high SASA) residues; total SASA is a whole-molecule size measure.

Q: What do the diagnostic plots show?
A: Plot images: a contact map (which residues are close in 3D, as an N×N binary image), a Ramachandran scatter (backbone torsion angles, revealing secondary-structure composition at a glance), and — for AlphaFold structures — a PAE heatmap (pairwise prediction confidence).

Q: What known structures does this most resemble?
A: The Foldseek neighbor list gives the closest experimentally determined structures in the PDB, ranked by structural alignment. TM-score near 1 means near-identical fold; near 0.3 means only rough topology match. This is how one finds what a novel AlphaFold prediction most resembles in the solved-structure universe.

Q: Are the domains correctly placed relative to each other?
A: Predicted aligned error is AlphaFold's pairwise confidence. Unlike pLDDT (per-residue), PAE is per-residue-pair and captures whether two parts of the structure are correctly placed relative to each other. Units are ångströms of expected positional error.

Q: What do the rendered images show?
A: Structure images are PyMOL renders from six orthogonal camera directions. Cartoon representation draws helices as coils and strands as arrows; sticks shows the backbone as bonds; surface shows the solvent-excluded envelope. Rainbow coloring maps sequence position to hue (blue→red, N→C); chain coloring assigns a distinct color per polypeptide.

Q: What are the backbone torsion angles?
A: φ (phi) and ψ (psi) are the two rotatable backbone dihedrals per residue: φ is the C(i-1)–N–Cα–C torsion, ψ is the N–Cα–C–N(i+1) torsion, both in degrees on (−180°, 180°]. α-helical residues cluster near (−60°, −45°); β-strand residues near (−120°, +130°). A Ramachandran plot is simply a scatter of (φ, ψ) for every residue.